Protein AF-A0A812ZCS3-F1 (afdb_monomer_lite)

Structure (mmCIF, N/CA/C/O backbone):
data_AF-A0A812ZCS3-F1
#
_entry.id   AF-A0A812ZCS3-F1
#
loop_
_atom_site.group_PDB
_atom_site.id
_atom_site.type_symbol
_atom_site.label_atom_id
_atom_site.label_alt_id
_atom_site.label_comp_id
_atom_site.label_asym_id
_atom_site.label_entity_id
_atom_site.label_seq_id
_atom_site.pdbx_PDB_ins_code
_atom_site.Cartn_x
_atom_site.Cartn_y
_atom_site.Cartn_z
_atom_site.occupancy
_atom_site.B_iso_or_equiv
_atom_site.auth_seq_id
_atom_site.auth_comp_id
_atom_site.auth_asym_id
_atom_site.auth_atom_id
_atom_site.pdbx_PDB_model_num
ATOM 1 N N . ALA A 1 1 ? -11.988 -4.315 4.502 1.00 84.88 1 ALA A N 1
ATOM 2 C CA . ALA A 1 1 ? -10.511 -4.402 4.482 1.00 84.88 1 ALA A CA 1
ATOM 3 C C . ALA A 1 1 ? -9.947 -5.537 3.612 1.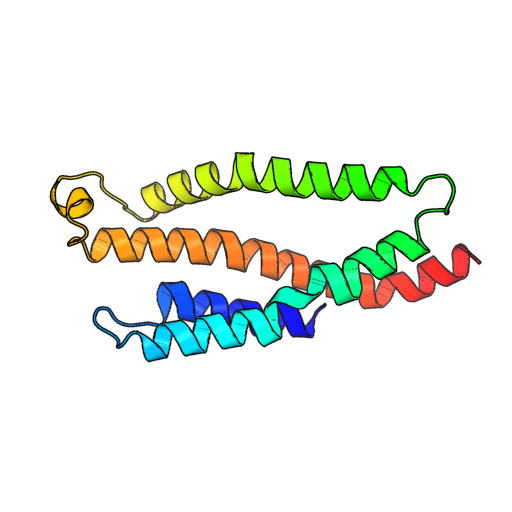00 84.88 1 ALA A C 1
ATOM 5 O O . ALA A 1 1 ? -9.286 -5.235 2.631 1.00 84.88 1 ALA A O 1
ATOM 6 N N . GLN A 1 2 ? -10.195 -6.823 3.910 1.00 88.38 2 GLN A N 1
ATOM 7 C CA . GLN A 1 2 ? -9.571 -7.948 3.175 1.00 88.38 2 GLN A CA 1
ATOM 8 C C . GLN A 1 2 ? -9.815 -7.925 1.662 1.00 88.38 2 GLN A C 1
ATOM 10 O O . GLN A 1 2 ? -8.864 -8.041 0.902 1.00 88.38 2 GLN A O 1
ATOM 15 N N . ILE A 1 3 ? -11.068 -7.732 1.232 1.00 89.25 3 ILE A N 1
ATOM 16 C CA . ILE A 1 3 ? -11.440 -7.675 -0.192 1.00 89.25 3 ILE A CA 1
ATOM 17 C C . ILE A 1 3 ? -10.683 -6.547 -0.904 1.00 89.25 3 ILE A C 1
ATOM 19 O O . ILE A 1 3 ? -10.092 -6.759 -1.955 1.00 89.25 3 ILE A O 1
ATOM 23 N N . THR A 1 4 ? -10.647 -5.364 -0.292 1.00 89.56 4 THR A N 1
ATOM 24 C CA . THR A 1 4 ? -9.931 -4.185 -0.793 1.00 89.56 4 THR A CA 1
ATOM 25 C C . THR A 1 4 ? -8.445 -4.471 -1.019 1.00 89.56 4 THR A C 1
ATOM 27 O O . THR A 1 4 ? -7.919 -4.181 -2.088 1.00 89.56 4 THR A O 1
ATOM 30 N N . VAL A 1 5 ? -7.774 -5.087 -0.042 1.00 90.19 5 VAL A N 1
ATOM 31 C CA . VAL A 1 5 ? -6.348 -5.431 -0.151 1.00 90.19 5 VAL A CA 1
ATOM 32 C C . VAL A 1 5 ? -6.130 -6.560 -1.165 1.00 90.19 5 VAL A C 1
ATOM 34 O O . VAL A 1 5 ? -5.236 -6.464 -1.999 1.00 90.19 5 VAL A O 1
ATOM 37 N N . ALA A 1 6 ? -6.982 -7.589 -1.157 1.00 91.31 6 ALA A N 1
ATOM 38 C CA . ALA A 1 6 ? -6.900 -8.725 -2.075 1.00 91.31 6 ALA A CA 1
ATOM 39 C C . ALA A 1 6 ? -7.077 -8.319 -3.546 1.00 91.31 6 ALA A C 1
ATOM 41 O O . ALA A 1 6 ? -6.422 -8.888 -4.412 1.00 91.31 6 ALA A O 1
ATOM 42 N N . ILE A 1 7 ? -7.932 -7.331 -3.829 1.00 92.50 7 ILE A N 1
ATOM 43 C CA . ILE A 1 7 ? -8.107 -6.764 -5.174 1.00 92.50 7 ILE A CA 1
ATOM 44 C C . ILE A 1 7 ? -6.995 -5.756 -5.493 1.00 92.50 7 ILE A C 1
ATOM 46 O O . ILE A 1 7 ? -6.509 -5.706 -6.620 1.00 92.50 7 ILE A O 1
ATOM 50 N N . GLY A 1 8 ? -6.570 -4.947 -4.521 1.00 92.12 8 GLY A N 1
ATOM 51 C CA . G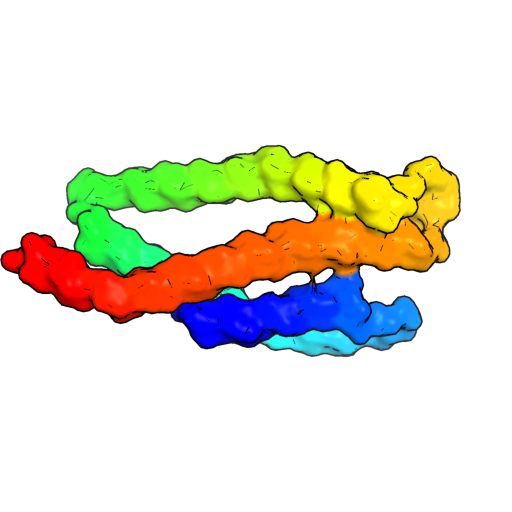LY A 1 8 ? -5.586 -3.899 -4.767 1.00 92.12 8 GLY A CA 1
ATOM 52 C C . GLY A 1 8 ? -4.174 -4.420 -5.041 1.00 92.12 8 GLY A C 1
ATOM 53 O O . GLY A 1 8 ? -3.509 -3.861 -5.906 1.00 92.12 8 GLY A O 1
ATOM 54 N N . ILE A 1 9 ? -3.735 -5.516 -4.404 1.00 93.06 9 ILE A N 1
ATOM 55 C CA . ILE A 1 9 ? -2.416 -6.132 -4.667 1.00 93.06 9 ILE A CA 1
ATOM 56 C C . ILE A 1 9 ? -2.215 -6.458 -6.161 1.00 93.06 9 ILE A C 1
ATOM 58 O O . ILE A 1 9 ? -1.255 -5.953 -6.746 1.00 93.06 9 ILE A O 1
ATOM 62 N N . PRO A 1 10 ? -3.089 -7.247 -6.822 1.00 93.38 10 PRO A N 1
ATOM 63 C CA . PRO A 1 10 ? -2.919 -7.550 -8.239 1.00 93.38 10 PRO A CA 1
ATOM 64 C C . PRO A 1 10 ? -3.050 -6.307 -9.126 1.00 93.38 10 PRO A C 1
ATOM 66 O O . PRO A 1 10 ? -2.336 -6.210 -10.118 1.00 93.38 10 PRO A O 1
ATOM 69 N N . LEU A 1 11 ? -3.888 -5.326 -8.772 1.00 93.12 11 LEU A N 1
ATOM 70 C CA . LEU A 1 11 ? -3.988 -4.073 -9.534 1.00 93.12 11 LEU A CA 1
ATOM 71 C C . LEU A 1 11 ? -2.702 -3.237 -9.465 1.00 93.12 11 LEU A C 1
ATOM 73 O O . LEU A 1 11 ? -2.271 -2.714 -10.489 1.00 93.12 11 LEU A O 1
ATOM 77 N N . ILE A 1 12 ? -2.063 -3.146 -8.295 1.00 93.31 12 ILE A N 1
ATOM 78 C CA . ILE A 1 12 ? -0.768 -2.468 -8.136 1.00 93.31 12 ILE A CA 1
ATOM 79 C C . ILE A 1 12 ? 0.328 -3.211 -8.892 1.00 93.31 12 ILE A C 1
ATOM 81 O O . ILE A 1 12 ? 1.125 -2.588 -9.591 1.00 93.31 12 ILE A O 1
ATOM 85 N N . TYR A 1 13 ? 0.351 -4.540 -8.795 1.00 93.50 13 TYR A N 1
ATOM 86 C CA . TYR A 1 13 ? 1.294 -5.351 -9.556 1.00 93.50 13 TYR A CA 1
ATOM 87 C C . TYR A 1 13 ? 1.143 -5.113 -11.066 1.00 93.50 13 TYR A C 1
ATOM 89 O O . TYR A 1 13 ? 2.131 -4.868 -11.756 1.00 93.50 13 TYR A O 1
ATOM 97 N N . LEU A 1 14 ? -0.095 -5.109 -11.572 1.00 92.25 14 LEU A N 1
ATOM 98 C CA . LEU A 1 14 ? -0.380 -4.820 -12.976 1.00 92.25 14 LEU A CA 1
ATOM 99 C C . LEU A 1 14 ? 0.025 -3.402 -13.368 1.00 92.25 14 LEU A C 1
ATOM 101 O O . LEU A 1 14 ? 0.577 -3.223 -14.447 1.00 92.25 14 LEU A O 1
ATOM 105 N N . TRP A 1 15 ? -0.204 -2.411 -12.506 1.00 91.19 15 TRP A N 1
ATOM 106 C CA . TRP A 1 15 ? 0.185 -1.029 -12.773 1.00 91.19 15 TRP A CA 1
ATOM 107 C C . TRP A 1 15 ? 1.698 -0.902 -13.005 1.00 91.19 15 TRP A C 1
ATOM 109 O O . TRP A 1 15 ? 2.109 -0.311 -14.002 1.00 91.19 15 TRP A O 1
ATOM 119 N N . PHE A 1 16 ? 2.529 -1.488 -12.138 1.00 89.69 16 PHE A N 1
ATOM 120 C CA . PHE A 1 16 ? 3.983 -1.315 -12.225 1.00 89.69 16 PHE A CA 1
ATOM 121 C C . PHE A 1 16 ? 4.695 -2.305 -13.155 1.00 89.69 16 PHE A C 1
ATOM 123 O O . PHE A 1 16 ? 5.705 -1.938 -13.748 1.00 89.69 16 PHE A O 1
ATOM 130 N N . LEU A 1 17 ? 4.205 -3.542 -13.284 1.00 89.00 17 LEU A N 1
ATOM 131 C CA . LEU A 1 17 ? 4.899 -4.614 -14.018 1.00 89.00 17 LEU A CA 1
ATOM 132 C C . LEU A 1 17 ? 4.078 -5.224 -15.159 1.00 89.00 17 LEU A C 1
ATOM 134 O O . LEU A 1 17 ? 4.632 -5.920 -16.004 1.00 89.00 17 LEU A O 1
ATOM 138 N N . GLY A 1 18 ? 2.766 -4.992 -15.188 1.00 84.81 18 GLY A N 1
ATOM 139 C CA . GLY A 1 18 ? 1.865 -5.614 -16.159 1.00 84.81 18 GLY A CA 1
ATOM 140 C C . GLY A 1 18 ? 1.644 -4.813 -17.439 1.00 84.81 18 GLY A C 1
ATOM 141 O O . GLY A 1 18 ? 1.118 -5.372 -18.399 1.00 84.81 18 GLY A O 1
ATOM 142 N N . ILE A 1 19 ? 2.006 -3.526 -17.477 1.00 86.94 19 ILE A N 1
ATOM 143 C CA . ILE A 1 19 ? 1.750 -2.656 -18.634 1.00 86.94 19 ILE A CA 1
ATOM 144 C C . ILE A 1 19 ? 3.007 -2.565 -19.513 1.00 86.94 19 ILE A C 1
ATOM 146 O O . ILE A 1 19 ? 4.018 -2.020 -19.065 1.00 86.94 19 ILE A O 1
ATOM 150 N N . PRO A 1 20 ? 2.956 -3.032 -20.776 1.00 84.12 20 PRO A N 1
ATOM 151 C CA . PRO A 1 20 ? 4.073 -2.893 -21.699 1.00 84.12 20 PRO A CA 1
ATOM 152 C C . PRO A 1 20 ? 4.393 -1.421 -22.010 1.00 84.12 20 PRO A C 1
ATOM 154 O O . PRO A 1 20 ? 3.471 -0.600 -22.115 1.00 84.12 20 PRO A O 1
ATOM 157 N N . PRO A 1 21 ? 5.669 -1.082 -22.247 1.00 80.94 21 PRO A N 1
ATOM 158 C CA . PRO A 1 21 ? 6.071 0.248 -22.696 1.00 80.94 21 PRO A CA 1
ATOM 159 C C . PRO A 1 21 ? 5.357 0.642 -23.993 1.00 80.94 21 PRO A C 1
ATOM 161 O O . PRO A 1 21 ? 5.181 -0.182 -24.888 1.00 80.94 21 PRO A O 1
ATOM 164 N N . GLY A 1 22 ? 4.936 1.903 -24.099 1.00 81.38 22 GLY A N 1
ATOM 165 C CA . GLY A 1 22 ? 4.193 2.398 -25.266 1.00 81.38 22 GLY A CA 1
ATOM 166 C C . GLY A 1 22 ? 2.699 2.051 -25.268 1.00 81.38 22 GLY A C 1
ATOM 167 O O . GLY A 1 22 ? 2.004 2.349 -26.239 1.00 81.38 22 GLY A O 1
ATOM 168 N N . SER A 1 23 ? 2.179 1.459 -24.187 1.00 87.38 23 SER A N 1
ATOM 169 C CA . SER A 1 23 ? 0.739 1.245 -24.020 1.00 87.38 23 SER A CA 1
ATOM 170 C C . SER A 1 23 ? -0.035 2.570 -24.005 1.00 87.38 23 SER A C 1
ATOM 172 O O . SER A 1 23 ? 0.449 3.575 -23.479 1.00 87.38 23 SER A O 1
ATOM 174 N N . PRO A 1 24 ? -1.270 2.600 -24.536 1.00 90.81 24 PRO A N 1
ATOM 175 C CA . PRO A 1 24 ? -2.037 3.833 -24.611 1.00 90.81 24 PRO A CA 1
ATOM 176 C C . PRO A 1 24 ? -2.475 4.294 -23.214 1.00 90.81 24 PRO A C 1
ATOM 178 O O . PRO A 1 24 ? -2.852 3.480 -22.369 1.00 90.81 24 PRO A O 1
ATOM 181 N N . ALA A 1 25 ? -2.516 5.613 -22.996 1.00 89.56 25 ALA A N 1
ATOM 182 C CA . ALA A 1 25 ? -2.833 6.233 -21.701 1.00 89.56 25 ALA A CA 1
ATOM 183 C C . ALA A 1 25 ? -4.146 5.732 -21.066 1.00 89.56 25 ALA A C 1
ATOM 185 O O . ALA A 1 25 ? -4.261 5.650 -19.845 1.00 89.56 25 ALA A O 1
ATOM 186 N N . ARG A 1 26 ? -5.122 5.325 -21.891 1.00 92.75 26 ARG A N 1
ATOM 187 C CA . ARG A 1 26 ? -6.379 4.704 -21.442 1.00 92.75 26 ARG A CA 1
ATOM 188 C C . ARG A 1 26 ? -6.167 3.462 -20.568 1.00 92.75 26 ARG A C 1
ATOM 190 O O . ARG A 1 26 ? -6.928 3.277 -19.632 1.00 92.75 26 ARG A O 1
ATOM 197 N N . VAL A 1 27 ? -5.148 2.640 -20.836 1.00 91.25 27 VAL A N 1
ATOM 198 C CA . VAL A 1 27 ? -4.863 1.420 -20.056 1.00 91.25 27 VAL A CA 1
ATOM 199 C C . VAL A 1 27 ? -4.402 1.790 -18.648 1.00 91.25 27 VAL A C 1
ATOM 201 O O . VAL A 1 27 ? -4.945 1.274 -17.673 1.00 91.25 27 VAL A O 1
ATOM 204 N N . TYR A 1 28 ? -3.479 2.751 -18.543 1.00 89.31 28 TYR A N 1
ATOM 205 C CA . TYR A 1 28 ? -3.043 3.305 -17.260 1.00 89.31 28 TYR A CA 1
ATOM 206 C C . TYR A 1 28 ? -4.217 3.916 -16.495 1.00 89.31 28 TYR A C 1
ATOM 208 O O . TYR A 1 28 ? -4.425 3.592 -15.329 1.00 89.31 28 TYR A O 1
ATOM 216 N N . PHE A 1 29 ? -5.031 4.739 -17.164 1.00 93.12 29 PHE A N 1
ATOM 217 C CA . PHE A 1 29 ? -6.208 5.348 -16.551 1.00 93.12 29 PHE A CA 1
ATOM 218 C C . PHE A 1 29 ? -7.181 4.296 -16.011 1.00 93.12 29 PHE A C 1
ATOM 220 O O . PHE A 1 29 ? -7.630 4.418 -14.878 1.00 93.12 29 PHE A O 1
ATOM 227 N N . THR A 1 30 ? -7.479 3.242 -16.778 1.00 94.44 30 THR A N 1
ATOM 228 C CA . THR A 1 30 ? -8.389 2.178 -16.335 1.00 94.44 30 THR A CA 1
ATOM 229 C C . THR A 1 30 ? -7.860 1.450 -15.101 1.00 94.44 30 THR A C 1
ATOM 231 O O . THR A 1 30 ? -8.628 1.229 -14.167 1.00 94.44 30 THR A O 1
ATOM 234 N N . ILE A 1 31 ? -6.569 1.109 -15.058 1.00 93.69 31 ILE A N 1
ATOM 235 C CA . ILE A 1 31 ? -5.972 0.405 -13.912 1.00 93.69 31 ILE A CA 1
ATOM 236 C C . ILE A 1 31 ? -5.945 1.304 -12.671 1.00 93.69 31 ILE A C 1
ATOM 238 O O . ILE A 1 31 ? -6.369 0.876 -11.598 1.00 93.69 31 ILE A O 1
ATOM 242 N N . ILE A 1 32 ? -5.522 2.562 -12.819 1.00 92.31 32 ILE A N 1
ATOM 243 C CA . ILE A 1 32 ? -5.486 3.535 -11.718 1.00 92.31 32 ILE A CA 1
ATOM 244 C C . ILE A 1 32 ? -6.902 3.822 -11.207 1.00 92.31 32 ILE A C 1
ATOM 246 O O . ILE A 1 32 ? -7.128 3.851 -9.999 1.00 92.31 32 ILE A O 1
ATOM 250 N N . ALA A 1 33 ? -7.878 3.991 -12.102 1.00 94.19 33 ALA A N 1
ATOM 251 C CA . ALA A 1 33 ? -9.274 4.193 -11.727 1.00 94.19 33 ALA A CA 1
ATOM 252 C C . ALA A 1 33 ? -9.842 2.970 -10.993 1.00 94.19 33 ALA A C 1
ATOM 254 O O . ALA A 1 33 ? -10.476 3.127 -9.951 1.00 94.19 33 ALA A O 1
ATOM 255 N N . ALA A 1 34 ? -9.573 1.755 -11.482 1.00 94.25 34 ALA A N 1
ATOM 256 C CA . ALA A 1 34 ? -9.985 0.523 -10.815 1.00 94.25 34 ALA A CA 1
ATOM 257 C C . ALA A 1 34 ? -9.356 0.397 -9.420 1.00 94.25 34 ALA A C 1
ATOM 259 O O . ALA A 1 34 ? -10.052 0.059 -8.462 1.00 94.25 34 ALA A O 1
ATOM 260 N N . PHE A 1 35 ? -8.069 0.724 -9.279 1.00 92.62 35 PHE A N 1
ATOM 261 C CA . PHE A 1 35 ? -7.392 0.723 -7.985 1.00 92.62 35 PHE A CA 1
ATOM 262 C C . PHE A 1 35 ? -8.003 1.748 -7.021 1.00 92.62 35 PHE A C 1
ATOM 264 O O . PHE A 1 35 ? -8.333 1.402 -5.889 1.00 92.62 35 PHE A O 1
ATOM 271 N N . SER A 1 36 ? -8.237 2.980 -7.472 1.00 91.00 36 SER A N 1
ATOM 272 C CA . SER A 1 36 ? -8.868 4.021 -6.653 1.00 91.00 36 SER A CA 1
ATOM 273 C C . SER A 1 36 ? -10.284 3.638 -6.212 1.00 91.00 36 SER A C 1
ATOM 275 O O . SER A 1 36 ? -10.667 3.892 -5.072 1.00 91.00 36 SER A O 1
ATOM 277 N N . LEU A 1 37 ? -11.055 2.988 -7.089 1.00 92.12 37 LEU A N 1
ATOM 278 C CA . LEU A 1 37 ? -12.428 2.574 -6.800 1.00 92.12 37 LEU A CA 1
ATOM 279 C C . LEU A 1 37 ? -12.520 1.336 -5.908 1.00 92.12 37 LEU A C 1
ATOM 281 O O . LEU A 1 37 ? -13.471 1.236 -5.141 1.00 92.12 37 LEU A O 1
ATOM 285 N N . LEU A 1 38 ? -11.577 0.395 -5.989 1.00 90.25 38 LEU A N 1
ATOM 286 C CA . LEU A 1 38 ? -11.699 -0.909 -5.322 1.00 90.25 38 LEU A CA 1
ATOM 287 C C . LEU A 1 38 ? -10.684 -1.121 -4.191 1.00 90.25 38 LEU A C 1
ATOM 289 O O . LEU A 1 38 ? -10.981 -1.827 -3.228 1.00 90.25 38 LEU A O 1
ATOM 293 N N . GLY A 1 39 ? -9.502 -0.510 -4.291 1.00 83.81 39 GLY A N 1
ATOM 294 C CA . GLY A 1 39 ? -8.333 -0.755 -3.442 1.00 83.81 39 GLY A CA 1
ATOM 295 C C . GLY A 1 39 ? -8.065 0.294 -2.356 1.00 83.81 39 GLY A C 1
ATOM 296 O O . GLY A 1 39 ? -7.327 0.003 -1.420 1.00 83.81 39 GLY A O 1
ATOM 297 N N . ASN A 1 40 ? -8.678 1.481 -2.406 1.00 84.62 40 ASN A N 1
ATOM 298 C CA . ASN A 1 40 ? -8.317 2.596 -1.509 1.00 84.62 40 ASN A CA 1
ATOM 299 C C . ASN A 1 40 ? -9.239 2.785 -0.279 1.00 84.62 40 ASN A C 1
ATOM 301 O O . ASN A 1 40 ? -9.257 3.842 0.346 1.00 84.62 40 ASN A O 1
ATOM 305 N N . TRP A 1 41 ? -10.032 1.774 0.083 1.00 88.00 41 TRP A N 1
ATOM 306 C CA . TRP A 1 41 ? -11.104 1.915 1.088 1.00 88.00 41 TRP A CA 1
ATOM 307 C C . TRP A 1 41 ? -10.788 1.323 2.464 1.00 88.00 41 TRP A C 1
ATOM 309 O O . TRP A 1 41 ? -11.608 1.418 3.376 1.00 88.00 41 TRP A O 1
ATOM 319 N N . ALA A 1 42 ? -9.629 0.684 2.645 1.00 89.38 42 ALA A N 1
ATOM 320 C CA . ALA A 1 42 ? -9.322 -0.023 3.891 1.00 89.38 42 ALA A CA 1
ATOM 321 C C . ALA A 1 42 ? -9.209 0.938 5.090 1.00 89.38 42 ALA A C 1
ATOM 323 O O . ALA A 1 42 ? -9.767 0.656 6.154 1.00 89.38 42 ALA A O 1
ATOM 324 N N . GLN A 1 43 ? -8.568 2.094 4.882 1.00 88.00 43 GLN A N 1
ATOM 325 C CA . GLN A 1 43 ? -8.382 3.147 5.884 1.00 88.00 43 GLN A CA 1
ATOM 326 C C . GLN A 1 43 ? -9.733 3.669 6.405 1.00 88.00 43 GLN A C 1
ATOM 328 O O . GLN A 1 43 ? -10.055 3.559 7.588 1.00 88.00 43 GLN A O 1
ATOM 333 N N . SER A 1 44 ? -10.555 4.199 5.498 1.00 88.00 44 SER A N 1
ATOM 334 C CA . SER A 1 44 ? -11.811 4.877 5.826 1.00 88.00 44 SER A CA 1
ATOM 335 C C . SER A 1 44 ? -12.942 3.912 6.171 1.00 88.00 44 SER A C 1
ATOM 337 O O . SER A 1 44 ? -13.719 4.176 7.084 1.00 88.00 44 SER A O 1
ATOM 339 N N . GLY A 1 45 ? -13.031 2.784 5.465 1.00 87.56 45 GLY A N 1
ATOM 340 C CA . GLY A 1 45 ? -14.126 1.827 5.604 1.00 87.56 45 GLY A CA 1
ATOM 341 C C . GLY A 1 45 ? -13.913 0.767 6.681 1.00 87.56 45 GLY A C 1
ATOM 342 O O . GLY A 1 45 ? -14.832 0.003 6.963 1.00 87.56 45 GLY A O 1
ATOM 343 N N . THR A 1 46 ? -12.714 0.635 7.257 1.00 89.56 46 THR A N 1
ATOM 344 C CA . THR A 1 46 ? -12.461 -0.389 8.284 1.00 89.56 46 THR A CA 1
ATOM 345 C C . THR A 1 46 ? -11.553 0.099 9.412 1.00 89.56 46 THR A C 1
ATOM 347 O O . THR A 1 46 ? -11.950 -0.028 10.567 1.00 89.56 46 THR A O 1
ATOM 350 N N . ASN A 1 47 ? -10.389 0.692 9.123 1.00 90.81 47 ASN A N 1
ATOM 351 C CA . ASN A 1 47 ? -9.435 1.065 10.180 1.00 90.81 47 ASN A CA 1
ATOM 352 C C . ASN A 1 47 ? -9.998 2.139 11.117 1.00 90.81 47 ASN A C 1
ATOM 354 O O . ASN A 1 47 ? -10.028 1.932 12.329 1.00 90.81 47 ASN A O 1
ATOM 358 N N . PHE A 1 48 ? -10.491 3.257 10.573 1.00 90.31 48 PHE A N 1
ATOM 359 C CA . PHE A 1 48 ? -11.022 4.343 11.402 1.00 90.31 48 PHE A CA 1
ATOM 360 C C . PHE A 1 48 ? -12.258 3.957 12.227 1.00 90.31 48 PHE A C 1
ATOM 362 O O . PHE A 1 48 ? -12.283 4.316 13.406 1.00 90.31 48 PHE A O 1
ATOM 369 N N . PRO A 1 49 ? -13.250 3.214 11.696 1.00 90.44 49 PRO A N 1
ATOM 370 C CA . PRO A 1 49 ? -14.341 2.688 12.515 1.00 90.44 49 PRO A CA 1
ATOM 371 C C . PRO A 1 49 ? -13.854 1.824 13.685 1.00 90.44 49 PRO A C 1
ATOM 373 O O . PRO A 1 49 ? -14.230 2.081 14.825 1.00 90.44 49 PRO A O 1
ATOM 376 N N . ILE A 1 50 ? -12.951 0.868 13.430 1.00 89.31 50 ILE A N 1
ATOM 377 C CA . ILE A 1 50 ? -12.406 -0.009 14.478 1.00 89.31 50 ILE A CA 1
ATOM 378 C C . ILE A 1 50 ? -11.663 0.807 15.545 1.00 89.31 50 ILE A C 1
ATOM 380 O O . ILE A 1 50 ? -11.876 0.596 16.738 1.00 89.31 50 ILE A O 1
ATOM 384 N N . LEU A 1 51 ? -10.828 1.767 15.135 1.00 89.00 51 LEU A N 1
ATOM 385 C CA . LEU A 1 51 ? -10.131 2.674 16.053 1.00 89.00 51 LEU A CA 1
ATOM 386 C C . LEU A 1 51 ? -11.110 3.518 16.878 1.00 89.00 51 LEU A C 1
ATOM 388 O O . LEU A 1 51 ? -10.900 3.694 18.075 1.00 89.00 51 LEU A O 1
ATOM 392 N N . SER A 1 52 ? -12.187 4.013 16.267 1.00 89.75 52 SER A N 1
ATOM 393 C CA . SER A 1 52 ? -13.206 4.805 16.963 1.00 89.75 52 SER A CA 1
ATOM 394 C C . SER A 1 52 ? -13.992 3.989 17.992 1.00 89.75 52 SER A C 1
ATOM 396 O O . SER A 1 52 ? -14.435 4.564 18.985 1.00 89.75 52 SER A O 1
ATOM 398 N N . ASP A 1 53 ? -14.176 2.688 17.766 1.00 87.94 53 ASP A N 1
ATOM 399 C CA . ASP A 1 53 ? -14.830 1.794 18.729 1.00 87.94 53 ASP A CA 1
ATOM 400 C C . ASP A 1 53 ? -13.913 1.459 19.915 1.00 87.94 53 ASP A C 1
ATOM 402 O O . ASP A 1 53 ? -14.383 1.291 21.038 1.00 87.94 53 ASP A O 1
ATOM 406 N N . ILE A 1 54 ? -12.597 1.386 19.682 1.00 86.56 54 ILE A N 1
ATOM 407 C CA . ILE A 1 54 ? -11.600 1.077 20.718 1.00 86.56 54 ILE A CA 1
ATOM 408 C C . ILE A 1 54 ? -11.256 2.317 21.555 1.00 86.56 54 ILE A C 1
ATOM 410 O O . ILE A 1 54 ? -11.045 2.213 22.764 1.00 86.56 54 ILE A O 1
ATOM 414 N N . VAL A 1 55 ? -11.166 3.498 20.933 1.00 87.50 55 VAL A N 1
ATOM 415 C CA . VAL A 1 55 ? -10.707 4.726 21.594 1.00 87.50 55 VAL A CA 1
ATOM 416 C C . VAL A 1 55 ? -11.880 5.461 22.254 1.00 87.50 55 VAL A C 1
ATOM 418 O O . VAL A 1 55 ? -12.777 5.949 21.560 1.00 87.50 55 VAL A O 1
ATOM 421 N N . PRO A 1 56 ? -11.859 5.660 23.588 1.00 85.62 56 PRO A N 1
ATOM 422 C CA . PRO A 1 56 ? -12.910 6.400 24.272 1.00 85.62 56 PRO A CA 1
ATOM 423 C C . PRO A 1 56 ? -13.036 7.839 23.744 1.00 85.62 56 PRO A C 1
ATOM 425 O O . PRO A 1 56 ? -12.019 8.473 23.438 1.00 85.62 56 PRO A O 1
ATOM 428 N N . PRO A 1 57 ? -14.245 8.436 23.741 1.00 86.94 57 PRO A N 1
ATOM 429 C CA . PRO A 1 57 ? -14.468 9.780 23.201 1.00 86.94 57 PRO A CA 1
ATOM 430 C C . PRO A 1 57 ? -13.538 10.857 23.780 1.00 86.94 57 PRO A C 1
ATOM 432 O O . PRO A 1 5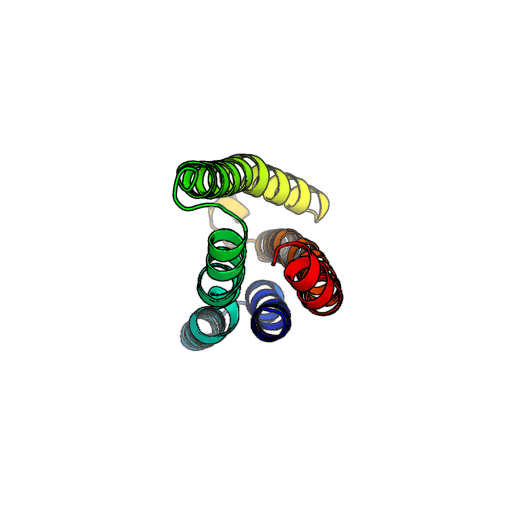7 ? -13.098 11.750 23.059 1.00 86.94 57 PRO A O 1
ATOM 435 N N . LYS A 1 58 ? -13.181 10.739 25.068 1.00 89.06 58 LYS A N 1
ATOM 436 C CA . LYS A 1 58 ? -12.284 11.670 25.775 1.00 89.06 58 LYS A CA 1
ATOM 437 C C . LYS A 1 58 ? -10.841 11.663 25.244 1.00 89.06 58 LYS A C 1
ATOM 439 O O . LYS A 1 58 ? -10.131 12.648 25.427 1.00 89.06 58 LYS A O 1
ATOM 444 N N . HIS A 1 59 ? -10.415 10.593 24.569 1.00 90.12 59 HIS A N 1
ATOM 445 C CA . HIS A 1 59 ? -9.034 10.384 24.120 1.00 90.12 59 HIS A CA 1
ATOM 446 C C . HIS A 1 59 ? -8.884 10.309 22.595 1.00 90.12 59 HIS A C 1
ATOM 448 O O . HIS A 1 59 ? -7.823 9.935 22.103 1.00 90.12 59 HIS A O 1
ATOM 454 N N . ARG A 1 60 ? -9.886 10.744 21.819 1.00 87.12 60 ARG A N 1
ATOM 455 C CA . ARG A 1 60 ? -9.848 10.711 20.340 1.00 87.12 60 ARG A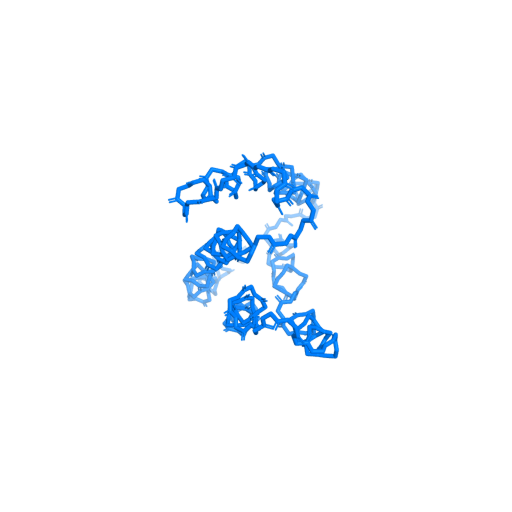 CA 1
ATOM 456 C C . ARG A 1 60 ? -8.671 11.457 19.701 1.00 87.12 60 ARG A C 1
ATOM 458 O O . ARG A 1 60 ? -8.322 11.166 18.564 1.00 87.12 60 ARG A O 1
ATOM 465 N N . LYS A 1 61 ? -8.002 12.355 20.434 1.00 91.38 61 LYS A N 1
ATOM 466 C CA . LYS A 1 61 ? -6.738 12.983 19.999 1.00 91.38 61 LYS A CA 1
ATOM 467 C C . LYS A 1 61 ? -5.650 11.954 19.656 1.00 91.38 61 LYS A C 1
ATOM 469 O O . LYS A 1 61 ? -4.811 12.237 18.810 1.00 91.38 61 LYS A O 1
ATOM 474 N N . VAL A 1 62 ? -5.690 10.770 20.271 1.00 91.69 62 VAL A N 1
ATOM 475 C CA . VAL A 1 62 ? -4.763 9.666 19.981 1.00 91.69 62 VAL A CA 1
ATOM 476 C C . VAL A 1 62 ? -4.910 9.173 18.541 1.00 91.69 62 VAL A C 1
ATOM 478 O O . VAL A 1 62 ? -3.901 8.911 17.903 1.00 91.69 62 VAL A O 1
ATOM 481 N N . MET A 1 63 ? -6.129 9.135 17.989 1.00 91.31 63 MET A N 1
ATOM 482 C CA . MET A 1 63 ? -6.344 8.747 16.586 1.00 91.31 63 MET A CA 1
ATOM 483 C C . MET A 1 63 ? -5.712 9.747 15.610 1.00 91.31 63 MET A C 1
ATOM 485 O O . MET A 1 63 ? -5.152 9.360 14.593 1.00 91.31 63 MET A O 1
ATOM 489 N N . ALA A 1 64 ? -5.771 11.046 15.924 1.00 90.88 64 ALA A N 1
ATOM 490 C CA . ALA A 1 64 ? -5.116 12.065 15.105 1.00 90.88 64 ALA A CA 1
ATOM 491 C C . ALA A 1 64 ? -3.584 11.936 15.159 1.00 90.88 64 ALA A C 1
ATOM 493 O O . ALA A 1 64 ? -2.912 12.110 14.147 1.00 90.88 64 ALA A O 1
ATOM 494 N N . TRP A 1 65 ? -3.044 11.604 16.335 1.00 94.38 65 TRP A N 1
ATOM 495 C CA . TRP A 1 65 ? -1.622 11.319 16.519 1.00 94.38 65 TRP A CA 1
ATOM 496 C C . TRP A 1 65 ? -1.171 10.084 15.737 1.00 94.38 65 TRP A C 1
ATOM 498 O O . TRP A 1 65 ? -0.135 10.125 15.084 1.00 94.38 65 TRP A O 1
ATOM 508 N N . GLU A 1 66 ? -1.958 9.012 15.773 1.00 93.19 66 GLU A N 1
ATOM 509 C CA . GLU A 1 66 ? -1.689 7.781 15.030 1.00 93.19 66 GLU A CA 1
ATOM 510 C C . GLU A 1 66 ? -1.644 8.039 13.518 1.00 93.19 66 GLU A C 1
ATOM 512 O O . GLU A 1 66 ? -0.621 7.766 12.895 1.00 93.19 66 GLU A O 1
ATOM 517 N N . CYS A 1 67 ? -2.657 8.708 12.964 1.00 90.19 67 CYS A N 1
ATOM 518 C CA . CYS A 1 67 ? -2.688 9.094 11.551 1.00 90.19 67 CYS A CA 1
ATOM 519 C C . CYS A 1 67 ? -1.513 10.013 11.158 1.00 90.19 67 CYS A C 1
ATOM 521 O O . CYS A 1 67 ? -0.932 9.881 10.078 1.00 90.19 67 CYS A O 1
ATOM 523 N N . ALA A 1 68 ? -1.121 10.950 12.029 1.00 94.38 68 ALA A N 1
ATOM 524 C CA . ALA A 1 68 ? 0.028 11.816 11.770 1.00 94.38 68 ALA A CA 1
ATOM 525 C C . ALA A 1 68 ? 1.348 11.026 11.753 1.00 94.38 68 ALA A C 1
ATOM 527 O O . ALA A 1 68 ? 2.180 11.238 10.867 1.00 94.38 68 ALA A O 1
ATOM 528 N N . LEU A 1 69 ? 1.536 10.105 12.703 1.00 93.62 69 LEU A N 1
ATOM 529 C CA . LEU A 1 69 ? 2.720 9.249 12.773 1.00 93.62 69 LEU A CA 1
ATOM 530 C C . LEU A 1 69 ? 2.802 8.296 11.581 1.00 93.62 69 LEU A C 1
ATOM 532 O O . LEU A 1 69 ? 3.869 8.200 10.977 1.00 93.62 69 LEU A O 1
ATOM 536 N N . GLU A 1 70 ? 1.694 7.649 11.211 1.00 91.50 70 GLU A N 1
ATOM 537 C CA . GLU A 1 70 ? 1.608 6.767 10.042 1.00 91.50 70 GLU A CA 1
ATOM 538 C C . GLU A 1 70 ? 2.116 7.486 8.784 1.00 91.50 70 GLU A C 1
ATOM 540 O O . GLU A 1 70 ? 3.068 7.035 8.144 1.00 91.50 70 GLU A O 1
ATOM 545 N N . ASN A 1 71 ? 1.553 8.660 8.482 1.00 92.19 71 ASN A N 1
ATOM 546 C CA . ASN A 1 71 ? 1.919 9.435 7.295 1.00 92.19 71 ASN A CA 1
ATOM 547 C C . ASN A 1 71 ? 3.359 9.968 7.349 1.00 92.19 71 ASN A C 1
ATOM 549 O O . ASN A 1 71 ? 4.056 9.995 6.329 1.00 92.19 71 ASN A O 1
ATOM 553 N N . SER A 1 72 ? 3.826 10.373 8.533 1.00 95.81 72 SER A N 1
ATOM 554 C CA . SER A 1 72 ? 5.190 10.881 8.719 1.00 95.81 72 SER A CA 1
ATOM 555 C C . SER A 1 72 ? 6.225 9.783 8.477 1.00 95.81 72 SER A C 1
ATOM 557 O O . SER A 1 72 ? 7.192 9.986 7.743 1.00 95.81 72 SER A O 1
ATOM 559 N N . ILE A 1 73 ? 5.999 8.596 9.045 1.00 93.75 73 ILE A N 1
ATOM 560 C CA . ILE A 1 73 ? 6.874 7.432 8.879 1.00 93.75 73 ILE A CA 1
ATOM 561 C C . ILE A 1 73 ? 6.839 6.947 7.428 1.00 93.75 73 ILE A C 1
ATOM 563 O O . ILE A 1 73 ? 7.898 6.692 6.853 1.00 93.75 73 ILE A O 1
ATOM 567 N N . ALA A 1 74 ? 5.655 6.876 6.813 1.00 91.56 74 ALA A N 1
ATOM 568 C CA . ALA A 1 74 ? 5.512 6.486 5.414 1.00 91.56 74 ALA A CA 1
ATOM 569 C C . ALA A 1 74 ? 6.299 7.419 4.478 1.00 91.56 74 ALA A C 1
ATOM 571 O O . ALA A 1 74 ? 7.010 6.947 3.591 1.00 91.56 74 ALA A O 1
ATOM 572 N N . THR A 1 75 ? 6.239 8.731 4.718 1.00 93.12 75 THR A N 1
ATOM 573 C CA . THR A 1 75 ? 6.955 9.732 3.910 1.00 93.12 75 THR A CA 1
ATOM 574 C C . THR A 1 75 ? 8.464 9.700 4.148 1.00 93.12 75 THR A C 1
ATOM 576 O O . THR A 1 75 ? 9.236 9.893 3.213 1.00 93.12 75 THR A O 1
ATOM 579 N N . LEU A 1 76 ? 8.902 9.437 5.382 1.00 93.19 76 LEU A N 1
ATOM 580 C CA . LEU A 1 76 ? 10.322 9.375 5.725 1.00 93.19 76 LEU A CA 1
ATOM 581 C C . LEU A 1 76 ? 10.994 8.107 5.180 1.00 93.19 76 LEU A C 1
ATOM 583 O O . LEU A 1 76 ? 12.085 8.170 4.618 1.00 93.19 76 LEU A O 1
ATOM 587 N N . ILE A 1 77 ? 10.357 6.951 5.370 1.00 93.75 77 ILE A N 1
ATOM 588 C CA . ILE A 1 77 ? 10.957 5.643 5.079 1.00 93.75 77 ILE A CA 1
ATOM 589 C C . ILE A 1 77 ? 10.675 5.210 3.641 1.00 93.75 77 ILE A C 1
ATOM 591 O O . ILE A 1 77 ? 11.561 4.652 2.993 1.00 93.75 77 ILE A O 1
ATOM 595 N N . GLY A 1 78 ? 9.471 5.476 3.127 1.00 92.06 78 GLY A N 1
ATOM 596 C CA . GLY A 1 78 ? 9.007 4.979 1.830 1.00 92.06 78 GLY A CA 1
ATOM 597 C C . GLY A 1 78 ? 9.971 5.290 0.680 1.00 92.06 78 GLY A C 1
ATOM 598 O O . GLY A 1 78 ? 10.480 4.352 0.064 1.00 92.06 78 GLY A O 1
ATOM 599 N N . PRO A 1 79 ? 10.299 6.568 0.413 1.00 92.44 79 PRO A N 1
ATOM 600 C CA . PRO A 1 79 ? 11.203 6.937 -0.676 1.00 92.44 79 PRO A CA 1
ATOM 601 C C . PRO A 1 79 ? 12.609 6.349 -0.520 1.00 92.44 79 PRO A C 1
ATOM 603 O O . PRO A 1 79 ? 13.194 5.877 -1.494 1.00 92.44 79 PRO A O 1
ATOM 606 N N . VAL A 1 80 ? 13.142 6.329 0.708 1.00 93.44 80 VAL A N 1
ATOM 607 C CA . VAL A 1 80 ? 14.473 5.773 0.998 1.00 93.44 80 VAL A CA 1
ATOM 608 C C . VAL A 1 80 ? 14.508 4.279 0.687 1.00 93.44 80 VAL A C 1
ATOM 610 O O . VAL A 1 80 ? 15.456 3.795 0.067 1.00 93.44 80 VAL A O 1
ATOM 613 N N . PHE A 1 81 ? 13.466 3.550 1.085 1.00 93.88 81 PHE A N 1
ATOM 614 C CA . PHE A 1 81 ? 13.369 2.116 0.854 1.00 93.88 81 PHE A CA 1
ATOM 615 C C . PHE A 1 81 ? 13.231 1.790 -0.637 1.00 93.88 81 PHE A C 1
ATOM 617 O O . PHE A 1 81 ? 13.973 0.947 -1.141 1.00 93.88 81 PHE A O 1
ATOM 624 N N . VAL A 1 82 ? 12.368 2.515 -1.362 1.00 94.19 82 VAL A N 1
ATOM 625 C CA . VAL A 1 82 ? 12.223 2.368 -2.820 1.00 94.19 82 VAL A CA 1
ATOM 626 C C . VAL A 1 82 ? 13.549 2.641 -3.528 1.00 94.19 82 VAL A C 1
ATOM 628 O O . VAL A 1 82 ? 13.960 1.838 -4.360 1.00 94.19 82 VAL A O 1
ATOM 631 N N . ALA A 1 83 ? 14.254 3.719 -3.172 1.00 92.12 83 ALA A N 1
ATOM 632 C CA . ALA A 1 83 ? 15.535 4.062 -3.788 1.00 92.12 83 ALA A CA 1
ATOM 633 C C . ALA A 1 83 ? 16.593 2.970 -3.566 1.00 92.12 83 ALA A C 1
ATOM 635 O O . ALA A 1 83 ? 17.281 2.567 -4.502 1.00 92.12 83 ALA A O 1
ATOM 636 N N . LYS A 1 84 ? 16.708 2.441 -2.341 1.00 93.56 84 LYS A N 1
ATOM 637 C CA . LYS A 1 84 ? 17.630 1.333 -2.046 1.00 93.56 84 LYS A CA 1
ATOM 638 C C . LYS A 1 84 ? 17.268 0.068 -2.814 1.00 93.56 84 LYS A C 1
ATOM 640 O O . LYS A 1 84 ? 18.157 -0.589 -3.349 1.00 93.56 84 LYS A O 1
ATOM 645 N N . LEU A 1 85 ? 15.984 -0.263 -2.881 1.00 93.44 85 LEU A N 1
ATOM 646 C CA . LEU A 1 85 ? 15.512 -1.461 -3.561 1.00 93.44 85 LEU A CA 1
ATOM 647 C C . LEU A 1 85 ? 15.684 -1.361 -5.083 1.00 93.44 85 LEU A C 1
ATOM 649 O O . LEU A 1 85 ? 16.097 -2.333 -5.706 1.00 93.44 85 LEU A O 1
ATOM 653 N N . ALA A 1 86 ? 15.478 -0.177 -5.664 1.00 92.69 86 ALA A N 1
ATOM 654 C CA . ALA A 1 86 ? 15.748 0.087 -7.075 1.00 92.69 86 ALA A CA 1
ATOM 655 C C . ALA A 1 86 ? 17.225 -0.156 -7.416 1.00 92.69 86 ALA A C 1
ATOM 657 O O . ALA A 1 86 ? 17.519 -0.859 -8.380 1.00 92.69 86 ALA A O 1
ATOM 658 N N . LEU A 1 87 ? 18.156 0.331 -6.586 1.00 91.38 87 LEU A N 1
ATOM 659 C CA . LEU A 1 87 ? 19.589 0.069 -6.770 1.00 91.38 87 LEU A CA 1
ATOM 660 C C . LEU A 1 87 ? 19.921 -1.426 -6.703 1.00 91.38 87 LEU A C 1
ATOM 662 O O . LEU A 1 87 ? 20.722 -1.909 -7.497 1.00 91.38 87 LEU A O 1
ATOM 666 N N . MET A 1 88 ? 19.283 -2.176 -5.797 1.00 92.19 88 MET A N 1
ATOM 667 C CA . MET A 1 88 ? 19.469 -3.631 -5.713 1.00 92.19 88 MET A CA 1
ATOM 668 C C . MET A 1 88 ? 18.902 -4.377 -6.927 1.00 92.19 88 MET A C 1
ATOM 670 O O . MET A 1 88 ? 19.466 -5.391 -7.326 1.00 92.19 88 MET A O 1
ATOM 674 N N . PHE A 1 89 ? 17.831 -3.871 -7.541 1.00 89.56 89 PHE A N 1
ATOM 675 C CA . PHE A 1 89 ? 17.292 -4.401 -8.798 1.00 89.56 89 PHE A CA 1
ATOM 676 C C . PHE A 1 89 ? 18.074 -3.956 -10.045 1.00 89.56 89 PHE A C 1
ATOM 678 O O . PHE A 1 89 ? 17.683 -4.292 -11.160 1.00 89.56 89 PHE A O 1
ATOM 685 N N . GLY A 1 90 ? 19.200 -3.254 -9.874 1.00 87.19 90 GLY A N 1
ATOM 686 C CA . GLY A 1 90 ? 20.089 -2.870 -10.970 1.00 87.19 90 GLY A CA 1
ATOM 687 C C . GLY A 1 90 ? 19.767 -1.515 -11.595 1.00 87.19 90 GLY A C 1
ATOM 688 O O . GLY A 1 90 ? 20.152 -1.272 -12.735 1.00 87.19 90 GLY A O 1
ATOM 689 N N . TYR A 1 91 ? 19.071 -0.631 -10.875 1.00 85.12 91 TYR A N 1
ATOM 690 C CA . TYR A 1 91 ? 18.881 0.750 -11.311 1.00 85.12 91 TYR A CA 1
ATOM 691 C C . TYR A 1 91 ? 20.234 1.470 -11.411 1.00 85.12 91 TYR A C 1
ATOM 693 O O . TYR A 1 91 ? 20.961 1.584 -10.421 1.00 85.12 91 TYR A O 1
ATOM 701 N N . THR A 1 92 ? 20.560 1.973 -12.599 1.00 79.75 92 THR A N 1
ATOM 702 C CA . THR A 1 92 ? 21.747 2.791 -12.866 1.00 79.75 92 THR A CA 1
ATOM 703 C C . THR A 1 92 ? 21.381 4.268 -12.933 1.00 79.75 92 THR A C 1
ATOM 705 O O . THR A 1 92 ? 20.261 4.624 -13.282 1.00 79.75 92 THR A O 1
ATOM 708 N N . PHE A 1 93 ? 22.322 5.136 -12.558 1.00 74.19 93 PHE A N 1
ATOM 709 C CA . PHE A 1 93 ? 22.197 6.574 -12.776 1.00 74.19 93 PHE A CA 1
ATOM 710 C C . PHE A 1 93 ? 23.062 6.963 -13.977 1.00 74.19 93 PHE A C 1
ATOM 712 O O . PHE A 1 93 ? 24.284 6.822 -13.912 1.00 74.19 93 PHE A O 1
ATOM 719 N N . GLY A 1 94 ? 22.443 7.465 -15.042 1.00 70.12 94 GLY A N 1
ATOM 720 C CA . GLY A 1 94 ? 23.126 7.957 -16.235 1.00 70.12 94 GLY A CA 1
ATOM 721 C C . GLY A 1 94 ? 22.293 8.968 -17.027 1.00 70.12 94 GLY A C 1
ATOM 722 O O . GLY A 1 94 ? 21.125 9.222 -16.724 1.00 70.12 94 GLY A O 1
ATOM 723 N N . ASP A 1 95 ? 22.903 9.548 -18.060 1.00 61.81 95 ASP A N 1
ATOM 724 C CA . ASP A 1 95 ? 22.264 10.575 -18.897 1.00 61.81 95 ASP A CA 1
ATOM 725 C C . ASP A 1 95 ? 21.050 10.022 -19.674 1.00 61.81 95 ASP A C 1
ATOM 727 O O . ASP A 1 95 ? 20.048 10.716 -19.847 1.00 61.81 95 ASP A O 1
ATOM 731 N N . GLU A 1 96 ? 21.067 8.739 -20.055 1.00 61.34 96 GLU A N 1
ATOM 732 C CA . GLU A 1 96 ? 19.923 8.071 -20.701 1.00 61.34 96 GLU A CA 1
ATOM 733 C C . GLU A 1 96 ? 18.721 7.869 -19.753 1.00 61.34 96 GLU A C 1
ATOM 735 O O . GLU A 1 96 ? 17.565 7.859 -20.199 1.00 61.34 96 GLU A O 1
ATOM 740 N N . GLU A 1 97 ? 18.962 7.742 -18.440 1.00 61.97 97 GLU A N 1
ATOM 741 C CA . GLU A 1 97 ? 17.905 7.780 -17.423 1.00 61.97 97 GLU A CA 1
ATOM 742 C C . GLU A 1 97 ? 17.350 9.194 -17.234 1.00 61.97 97 GLU A C 1
ATOM 744 O O . GLU A 1 97 ? 16.137 9.348 -17.076 1.00 61.97 97 GLU A O 1
ATOM 749 N N . ALA A 1 98 ? 18.202 10.225 -17.281 1.00 60.66 98 ALA A N 1
ATOM 750 C CA . ALA A 1 98 ? 17.777 11.621 -17.156 1.00 60.66 98 ALA A CA 1
ATOM 751 C C . ALA A 1 98 ? 16.851 12.051 -18.309 1.00 60.66 98 ALA A C 1
ATOM 753 O O . ALA A 1 98 ? 15.940 12.855 -18.109 1.00 60.66 98 ALA A O 1
ATOM 754 N N . GLU A 1 99 ? 17.029 11.460 -19.495 1.00 63.62 99 GLU A N 1
ATOM 755 C CA . GLU A 1 99 ? 16.139 11.640 -20.646 1.00 63.62 99 GLU A CA 1
ATOM 756 C C . GLU A 1 99 ? 14.897 10.724 -20.630 1.00 63.62 99 GLU A C 1
ATOM 758 O O . GLU A 1 99 ? 14.045 10.833 -21.514 1.00 63.62 99 GLU A O 1
ATOM 763 N N . GLY A 1 100 ? 14.769 9.823 -19.646 1.00 64.06 100 GLY A N 1
ATOM 764 C CA . GLY A 1 100 ? 13.624 8.915 -19.503 1.00 64.06 100 GLY A CA 1
ATOM 765 C C . GLY A 1 100 ? 13.538 7.825 -20.579 1.00 64.06 100 GLY A C 1
ATOM 766 O O . GLY A 1 100 ? 12.454 7.298 -20.832 1.00 64.06 100 GLY A O 1
ATOM 767 N N . LYS A 1 101 ? 14.657 7.497 -21.237 1.00 66.25 101 LYS A N 1
ATOM 768 C CA . LYS A 1 101 ? 14.707 6.555 -22.372 1.00 66.25 101 LYS A CA 1
ATOM 769 C C . LYS A 1 101 ? 15.134 5.139 -21.972 1.00 66.25 101 LYS A C 1
ATOM 771 O O . LYS A 1 101 ? 14.904 4.197 -22.730 1.00 66.25 101 LYS A O 1
ATOM 776 N N . SER A 1 102 ? 15.711 4.977 -20.781 1.00 78.81 102 SER A N 1
ATOM 777 C CA . SER A 1 102 ? 16.177 3.690 -20.256 1.00 78.81 102 SER A CA 1
ATOM 778 C C . SER A 1 102 ? 15.012 2.814 -19.775 1.00 78.81 102 SER A C 1
ATOM 780 O O . SER A 1 102 ? 14.469 2.976 -18.677 1.00 78.81 102 SER A O 1
ATOM 782 N N . LEU A 1 103 ? 14.616 1.847 -20.609 1.00 81.06 103 LEU A N 1
ATOM 783 C CA . LEU A 1 103 ? 13.580 0.870 -20.265 1.00 81.06 103 LEU A CA 1
ATOM 784 C C . LEU A 1 103 ? 14.007 -0.053 -19.107 1.00 81.06 103 LEU A C 1
ATOM 786 O O . LEU A 1 103 ? 13.173 -0.481 -18.303 1.00 81.06 103 LEU A O 1
ATOM 790 N N . SER A 1 104 ? 15.302 -0.350 -19.002 1.00 83.25 104 SER A N 1
ATOM 791 C CA . SER A 1 104 ? 15.870 -1.154 -17.917 1.00 83.25 104 SER A CA 1
ATOM 792 C C . SER A 1 104 ? 15.719 -0.460 -16.566 1.00 83.25 104 SER A C 1
ATOM 794 O O . SER A 1 104 ? 15.231 -1.082 -15.623 1.00 83.25 104 SER A O 1
ATOM 796 N N . ALA A 1 105 ? 16.036 0.835 -16.477 1.00 85.62 105 ALA A N 1
ATOM 797 C CA . ALA A 1 105 ? 15.857 1.601 -15.246 1.00 85.62 105 ALA A CA 1
ATOM 798 C C . ALA A 1 105 ? 14.383 1.740 -14.851 1.00 85.62 105 ALA A C 1
ATOM 800 O O . ALA A 1 105 ? 14.041 1.559 -13.680 1.00 85.62 105 ALA A O 1
ATOM 801 N N . ALA A 1 106 ? 13.493 1.978 -15.821 1.00 86.31 106 ALA A N 1
ATOM 802 C CA . ALA A 1 106 ? 12.052 2.009 -15.573 1.00 86.31 106 ALA A CA 1
ATOM 803 C C . ALA A 1 106 ? 11.537 0.668 -15.020 1.00 86.31 106 ALA A C 1
ATOM 805 O O . ALA A 1 106 ? 10.733 0.646 -14.087 1.00 86.31 106 ALA A O 1
ATOM 806 N N . THR A 1 107 ? 12.045 -0.452 -15.543 1.00 88.75 107 THR A N 1
ATOM 807 C CA . THR A 1 107 ? 11.686 -1.798 -15.071 1.00 88.75 107 THR A CA 1
ATOM 808 C C . THR A 1 107 ? 12.210 -2.059 -13.657 1.00 88.75 107 THR A C 1
ATOM 810 O O . THR A 1 107 ? 11.446 -2.513 -12.805 1.00 88.75 107 THR A O 1
ATOM 813 N N . ALA A 1 108 ? 13.473 -1.724 -13.372 1.00 90.62 108 ALA A N 1
ATOM 814 C CA . ALA A 1 108 ? 14.064 -1.873 -12.039 1.00 90.62 108 ALA A CA 1
ATOM 815 C C . ALA A 1 108 ? 13.316 -1.035 -10.985 1.00 90.62 108 ALA A C 1
ATOM 817 O O . ALA A 1 108 ? 13.020 -1.515 -9.887 1.00 90.62 108 ALA A O 1
ATOM 818 N N . LEU A 1 109 ? 12.934 0.199 -11.335 1.00 91.06 109 LEU A N 1
ATOM 819 C CA . LEU A 1 109 ? 12.124 1.056 -10.472 1.00 91.06 109 LEU A CA 1
ATOM 820 C C . LEU A 1 109 ? 10.704 0.498 -10.283 1.00 91.06 109 LEU A C 1
ATOM 822 O O . LEU A 1 109 ? 10.212 0.459 -9.157 1.00 91.06 109 LEU A O 1
ATOM 826 N N . GLY A 1 110 ? 10.063 0.009 -11.349 1.00 91.88 110 GLY A N 1
ATOM 827 C CA . GLY A 1 110 ? 8.754 -0.645 -11.275 1.00 91.88 110 GLY A CA 1
ATOM 828 C C . GLY A 1 110 ? 8.760 -1.866 -10.350 1.00 91.88 110 GLY A C 1
ATOM 829 O O . GLY A 1 110 ? 7.865 -2.015 -9.518 1.00 91.88 110 GLY A O 1
ATOM 830 N N . GLN A 1 111 ? 9.809 -2.693 -10.411 1.00 92.81 111 GLN A N 1
ATOM 831 C CA . GLN A 1 111 ? 10.004 -3.823 -9.496 1.00 92.81 111 GLN A CA 1
ATOM 832 C C . GLN A 1 111 ? 10.180 -3.358 -8.046 1.00 92.81 111 GLN A C 1
ATOM 834 O O . GLN A 1 111 ? 9.548 -3.915 -7.144 1.00 92.81 111 GLN A O 1
ATOM 839 N N . ALA A 1 112 ? 10.975 -2.308 -7.817 1.00 94.50 112 ALA A N 1
ATOM 840 C CA . ALA A 1 112 ? 11.161 -1.718 -6.493 1.00 94.50 112 ALA A CA 1
ATOM 841 C C . ALA A 1 112 ? 9.848 -1.193 -5.901 1.00 94.50 112 ALA A C 1
ATOM 843 O O . ALA A 1 112 ? 9.532 -1.475 -4.742 1.00 94.50 112 ALA A O 1
ATOM 844 N N . MET A 1 113 ? 9.050 -0.476 -6.694 1.00 94.00 113 MET A N 1
ATOM 845 C CA . MET A 1 113 ? 7.749 0.038 -6.266 1.00 94.00 113 MET A CA 1
ATOM 846 C C . MET A 1 113 ? 6.757 -1.094 -5.992 1.00 94.00 113 MET A C 1
ATOM 848 O O . MET A 1 113 ? 6.146 -1.125 -4.923 1.00 94.00 113 MET A O 1
ATOM 852 N N . ALA A 1 114 ? 6.647 -2.065 -6.904 1.00 93.81 114 ALA A N 1
ATOM 853 C CA . ALA A 1 114 ? 5.759 -3.211 -6.741 1.00 93.81 114 ALA A CA 1
ATOM 854 C C . ALA A 1 114 ? 6.085 -3.999 -5.466 1.00 93.81 114 ALA A C 1
ATOM 856 O O . ALA A 1 114 ? 5.182 -4.292 -4.685 1.00 93.81 114 ALA A O 1
ATOM 857 N N . ALA A 1 115 ? 7.363 -4.289 -5.212 1.00 94.00 115 ALA A N 1
ATOM 858 C CA . ALA A 1 115 ? 7.794 -4.996 -4.011 1.00 94.00 115 ALA A CA 1
ATOM 859 C C . ALA A 1 115 ? 7.534 -4.181 -2.733 1.00 94.00 115 ALA A C 1
ATOM 861 O O . ALA A 1 115 ? 6.981 -4.714 -1.771 1.00 94.00 115 ALA A O 1
ATOM 862 N N . THR A 1 116 ? 7.863 -2.884 -2.740 1.00 94.12 116 THR A N 1
ATOM 863 C CA . THR A 1 116 ? 7.687 -2.003 -1.570 1.00 94.12 116 THR A CA 1
ATOM 864 C C . THR A 1 116 ? 6.220 -1.826 -1.186 1.00 94.12 116 THR A C 1
ATOM 866 O O . THR A 1 116 ? 5.928 -1.600 -0.018 1.00 94.12 116 THR A O 1
ATOM 869 N N . ILE A 1 117 ? 5.286 -1.958 -2.132 1.00 92.62 117 ILE A N 1
ATOM 870 C CA . ILE A 1 117 ? 3.855 -1.822 -1.844 1.00 92.62 117 ILE A CA 1
ATOM 871 C C . ILE A 1 117 ? 3.193 -3.182 -1.596 1.00 92.62 117 ILE A C 1
ATOM 873 O O . ILE A 1 117 ? 2.510 -3.366 -0.588 1.00 92.62 117 ILE A O 1
ATOM 877 N N . CYS A 1 118 ? 3.404 -4.158 -2.485 1.00 93.69 118 CYS A N 1
ATOM 878 C CA . CYS A 1 118 ? 2.703 -5.441 -2.419 1.00 93.69 118 CYS A CA 1
ATOM 879 C C . CYS A 1 118 ? 3.114 -6.263 -1.193 1.00 93.69 118 CYS A C 1
ATOM 881 O O . CYS A 1 118 ? 2.257 -6.905 -0.592 1.00 93.69 118 CYS A O 1
ATOM 883 N N . ILE A 1 119 ? 4.393 -6.240 -0.792 1.00 93.75 119 ILE A N 1
ATOM 884 C CA . ILE A 1 119 ? 4.868 -7.039 0.348 1.00 93.75 119 ILE A CA 1
ATOM 885 C C . ILE A 1 119 ? 4.226 -6.564 1.663 1.00 93.75 119 ILE A C 1
ATOM 887 O O . ILE A 1 119 ? 3.604 -7.394 2.331 1.00 93.75 119 ILE A O 1
ATOM 891 N N . PRO A 1 120 ? 4.275 -5.268 2.040 1.00 92.44 120 PRO A N 1
ATOM 892 C CA . PRO A 1 120 ? 3.545 -4.792 3.213 1.00 92.44 120 PRO A CA 1
ATOM 893 C C . PRO A 1 120 ? 2.043 -5.058 3.124 1.00 92.44 120 PRO A C 1
ATOM 895 O O . PRO A 1 120 ? 1.450 -5.490 4.105 1.00 92.44 120 PRO A O 1
ATOM 898 N N . TRP A 1 121 ? 1.430 -4.893 1.947 1.00 92.12 121 TRP A N 1
ATOM 899 C CA . TRP A 1 121 ? 0.003 -5.176 1.769 1.00 92.12 121 TRP A CA 1
ATOM 900 C C . TRP A 1 121 ? -0.354 -6.650 1.997 1.00 92.12 121 TRP A C 1
ATOM 902 O O . TRP A 1 121 ? -1.410 -6.934 2.561 1.00 92.12 121 TRP A O 1
ATOM 912 N N . LEU A 1 122 ? 0.515 -7.597 1.634 1.00 94.19 122 LEU A N 1
ATOM 913 C CA . LEU A 1 122 ? 0.331 -9.016 1.963 1.00 94.19 122 LEU A CA 1
ATOM 914 C C . LEU A 1 122 ? 0.371 -9.255 3.478 1.00 94.19 122 LEU A C 1
ATOM 916 O O . LEU A 1 122 ? -0.457 -9.999 4.008 1.00 94.19 122 LEU A O 1
ATOM 920 N N . VAL A 1 123 ? 1.285 -8.587 4.189 1.00 93.81 123 VAL A N 1
ATOM 921 C CA . VAL A 1 123 ? 1.330 -8.626 5.660 1.00 93.81 123 VAL A CA 1
ATOM 922 C C . VAL A 1 123 ? 0.043 -8.037 6.240 1.00 93.81 123 VAL A C 1
ATOM 924 O O . VAL A 1 123 ? -0.589 -8.657 7.095 1.00 93.81 123 VAL A O 1
ATOM 927 N N . THR A 1 124 ? -0.414 -6.896 5.725 1.00 91.50 124 THR A N 1
ATOM 928 C CA . THR A 1 124 ? -1.680 -6.266 6.117 1.00 91.50 124 THR A CA 1
ATOM 929 C C . THR A 1 124 ? -2.877 -7.188 5.872 1.00 91.50 124 THR A C 1
ATOM 931 O O . THR A 1 124 ? -3.755 -7.298 6.726 1.00 91.50 124 THR A O 1
ATOM 934 N N . PHE A 1 125 ? -2.913 -7.910 4.749 1.00 93.19 125 PHE A N 1
ATOM 935 C CA . PHE A 1 125 ? -3.952 -8.902 4.472 1.00 93.19 125 PHE A CA 1
ATOM 936 C C . PHE A 1 125 ? -3.966 -10.027 5.517 1.00 93.19 125 PHE A C 1
ATOM 938 O O . PHE A 1 125 ? -5.035 -10.398 6.017 1.00 93.19 125 PHE A O 1
ATOM 945 N N . ALA A 1 126 ? -2.791 -10.541 5.892 1.00 93.19 126 ALA A N 1
ATOM 946 C CA . ALA A 1 126 ? -2.668 -11.549 6.940 1.00 93.19 126 ALA A CA 1
ATOM 947 C C . ALA A 1 126 ? -3.138 -11.007 8.302 1.00 93.19 126 ALA A C 1
ATOM 949 O O . ALA A 1 126 ? -3.934 -11.658 8.981 1.00 93.19 126 ALA A O 1
ATOM 950 N N . LEU A 1 127 ? -2.737 -9.786 8.668 1.00 92.06 127 LEU A N 1
ATOM 951 C CA . LEU A 1 127 ? -3.162 -9.134 9.909 1.00 92.06 127 LEU A CA 1
ATOM 952 C C . LEU A 1 127 ? -4.675 -8.893 9.948 1.00 92.06 127 LEU A C 1
ATOM 954 O O . LEU A 1 127 ? -5.311 -9.206 10.951 1.00 92.06 127 LEU A O 1
ATOM 958 N N . TYR A 1 128 ? -5.291 -8.434 8.854 1.00 90.69 128 TYR A N 1
ATOM 959 C CA . TYR A 1 128 ? -6.750 -8.327 8.776 1.00 90.69 128 TYR A CA 1
ATOM 960 C C . TYR A 1 128 ? -7.449 -9.683 8.862 1.00 90.69 128 TYR A C 1
ATOM 962 O O . TYR A 1 128 ? -8.559 -9.772 9.383 1.00 90.69 128 TYR A O 1
ATOM 970 N N . SER A 1 129 ? -6.826 -10.747 8.356 1.00 90.44 129 SER A N 1
ATOM 971 C CA . SER A 1 129 ? -7.334 -12.118 8.484 1.00 90.44 129 SER A CA 1
ATOM 972 C C . SER A 1 129 ? -7.327 -12.609 9.926 1.00 90.44 129 SER A C 1
ATOM 974 O O . SER A 1 129 ? -8.296 -13.231 10.363 1.00 90.44 129 SER A O 1
ATOM 976 N N . LEU A 1 130 ? -6.286 -12.272 10.687 1.00 90.25 130 LEU A N 1
ATOM 977 C CA . LEU A 1 130 ? -6.229 -12.535 12.124 1.00 90.25 130 LEU A CA 1
ATOM 978 C C . LEU A 1 130 ? -7.247 -11.681 12.889 1.00 90.25 130 LEU A C 1
ATOM 980 O O . LEU A 1 130 ? -8.027 -12.224 13.670 1.00 90.25 130 LEU A O 1
ATOM 984 N N . LEU A 1 131 ? -7.304 -10.379 12.599 1.00 87.69 131 LEU A N 1
ATOM 985 C CA . LEU A 1 131 ? -8.214 -9.439 13.253 1.00 87.69 131 LEU A CA 1
ATOM 986 C C . LEU A 1 131 ? -9.680 -9.832 13.058 1.00 87.69 131 LEU A C 1
ATOM 988 O O . LEU A 1 131 ? -10.458 -9.774 14.001 1.00 87.69 131 LEU A O 1
ATOM 992 N N . HIS A 1 132 ? -10.064 -10.299 11.867 1.00 87.25 132 HIS A N 1
ATOM 993 C CA . HIS A 1 132 ? -11.433 -10.756 11.611 1.00 87.25 132 HIS A CA 1
ATOM 994 C C . HIS A 1 132 ? -11.861 -11.902 12.545 1.00 87.25 132 HIS A C 1
ATOM 996 O O . HIS A 1 132 ? -13.035 -12.010 12.895 1.00 87.25 132 HIS A O 1
ATOM 1002 N N . LYS A 1 133 ? -10.907 -12.734 12.987 1.00 86.88 133 LYS A N 1
ATOM 1003 C CA . LYS A 1 133 ? -11.153 -13.822 13.941 1.00 86.88 133 LYS A CA 1
ATOM 1004 C C . LYS A 1 133 ? -11.093 -13.359 15.398 1.00 86.88 133 LYS A C 1
ATOM 1006 O O . LYS A 1 133 ? -11.922 -13.799 16.191 1.00 86.88 133 LYS A O 1
ATOM 1011 N N . SER A 1 134 ? -10.129 -12.512 15.766 1.00 88.75 134 SER A N 1
ATOM 1012 C CA . SER A 1 134 ? -9.916 -12.102 17.164 1.00 88.75 134 SER A CA 1
ATOM 1013 C C . SER A 1 134 ? -10.871 -10.997 17.623 1.00 88.75 134 SER A C 1
ATOM 1015 O O . SER A 1 134 ? -11.387 -11.052 18.738 1.00 88.75 134 SER A O 1
ATOM 1017 N N . TYR A 1 135 ? -11.190 -10.046 16.743 1.00 84.75 135 TYR A N 1
ATOM 1018 C CA . TYR A 1 135 ? -11.940 -8.836 17.081 1.00 84.75 135 TYR A CA 1
ATOM 1019 C C . TYR A 1 135 ? -13.306 -9.092 17.745 1.00 84.75 135 TYR A C 1
ATOM 1021 O O . TYR A 1 135 ? -13.597 -8.445 18.753 1.00 84.75 135 TYR A O 1
ATOM 1029 N N . PRO A 1 136 ? -14.138 -10.059 17.298 1.00 84.62 136 PRO A N 1
ATOM 1030 C CA . PRO A 1 136 ? -15.401 -10.346 17.979 1.00 84.62 136 PRO A CA 1
ATOM 1031 C C . PRO A 1 136 ? -15.220 -10.847 19.418 1.00 84.62 136 PRO A C 1
ATOM 1033 O O . PRO A 1 136 ? -16.079 -10.609 20.265 1.00 84.62 136 PRO A O 1
ATOM 1036 N N . ALA A 1 137 ? -14.133 -11.571 19.704 1.00 86.31 137 ALA A N 1
ATOM 1037 C CA . ALA A 1 137 ? -13.837 -12.054 21.049 1.00 86.31 137 ALA A CA 1
ATOM 1038 C C . ALA A 1 137 ? -13.327 -10.928 21.953 1.00 86.31 137 ALA A C 1
ATOM 1040 O O . ALA A 1 137 ? -13.757 -10.842 23.103 1.00 86.31 137 ALA A O 1
ATOM 1041 N N . ASP A 1 138 ? -12.482 -10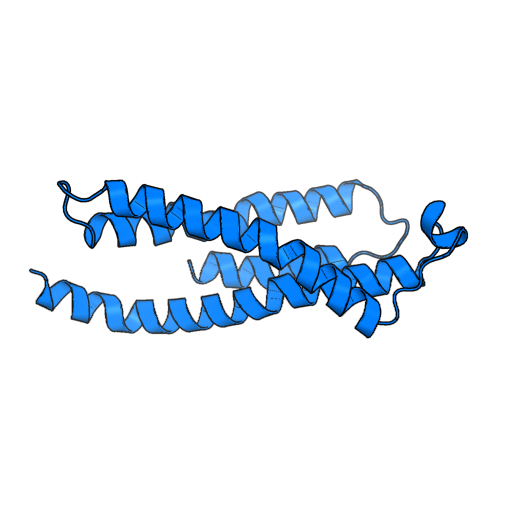.049 21.418 1.00 86.25 138 ASP A N 1
ATOM 1042 C CA . ASP A 1 138 ? -11.943 -8.902 22.150 1.00 86.25 138 ASP A CA 1
ATOM 1043 C C . ASP A 1 138 ? -13.045 -7.891 22.483 1.00 86.25 138 ASP A C 1
ATOM 1045 O O . ASP A 1 138 ? -13.156 -7.438 23.622 1.00 86.25 138 ASP A O 1
ATOM 1049 N N . MET A 1 139 ? -13.955 -7.626 21.542 1.00 81.50 139 MET A N 1
ATOM 1050 C CA . MET A 1 139 ? -15.075 -6.711 21.767 1.00 81.50 139 MET A CA 1
ATOM 1051 C C . MET A 1 139 ? -16.066 -7.222 22.824 1.00 81.50 139 MET A C 1
ATOM 1053 O O . MET A 1 139 ? -16.653 -6.430 23.556 1.00 81.50 139 MET A O 1
ATOM 1057 N N . ARG A 1 140 ? -16.233 -8.547 22.960 1.00 86.50 140 ARG A N 1
ATOM 1058 C CA . ARG A 1 140 ? -17.041 -9.140 24.043 1.00 86.50 140 ARG A CA 1
ATOM 1059 C C . ARG A 1 140 ? -16.435 -8.947 25.434 1.00 86.50 140 ARG A C 1
ATOM 1061 O O . ARG A 1 140 ? -17.166 -9.090 26.399 1.00 86.50 140 ARG A O 1
ATOM 1068 N N . ARG A 1 141 ? -15.130 -8.682 25.542 1.00 81.69 141 ARG A N 1
ATOM 1069 C CA . ARG A 1 141 ? -14.442 -8.436 26.823 1.00 81.69 141 ARG A CA 1
ATOM 1070 C C . ARG A 1 141 ? -14.423 -6.957 27.212 1.00 81.69 141 ARG A C 1
ATOM 1072 O O . ARG A 1 141 ? -14.159 -6.648 28.366 1.00 81.69 141 ARG A O 1
ATOM 1079 N N . LEU A 1 142 ? -14.637 -6.065 26.242 1.00 74.12 142 LEU A N 1
ATOM 1080 C CA . LEU A 1 142 ? -14.691 -4.614 26.443 1.00 74.12 142 LEU A CA 1
ATOM 1081 C C . LEU A 1 142 ? -16.088 -4.113 26.846 1.00 74.12 142 LEU A C 1
ATOM 1083 O O . LEU A 1 142 ? -16.192 -3.013 27.386 1.00 74.12 142 LEU A O 1
ATOM 1087 N N . LYS A 1 143 ? -17.137 -4.892 26.557 1.00 57.94 143 LYS A N 1
ATOM 1088 C CA . LYS A 1 143 ? -18.512 -4.665 27.026 1.00 57.94 143 LYS A CA 1
ATOM 1089 C C . LYS A 1 143 ? -18.746 -5.360 28.358 1.00 57.94 143 LYS A C 1
ATOM 1091 O O . LYS A 1 143 ? -19.468 -4.761 29.180 1.00 57.94 143 LYS A O 1
#

Secondary structure (DSSP, 8-state):
-HHHHHHHHHHHHIIIIISPTT--HHHHHHHHHHHHHHTS-HIIIIIHHHHHHHS-GGGTHHHHHHHHHHHHHHHHHHHHHHHHHHHHTTPPPSHHHHTT--HHHHHHHHHHHHHHHHHHHHHHHHHHHHHHHHHHHHHHHH-

pLDDT: mean 88.15, std 7.65, range [57.94, 95.81]

Organism: NCBI:txid1628268

Radius of gyration: 18.9 Å; chains: 1; bounding box: 42×27×52 Å

Foldseek 3Di:
DLQLLVVLLVLLLCLLPVDDPPDDVVVNVVSVVCNVVRNPCCVPPPVVVLVPLVDDPVGCVVVVVVVVVVVVCCVVVVVVQLVVQLVVLPQDDDPCVVVVNDPSSSNSSSVSSSCSPNVVSVVVSVVVVVCVVCVVVVVVVVD

Sequence (143 aa):
AQITVAIGIPLIYLWFLGIPPGSPARVYFTIIAAFSLLGNWAQSGTNFPILSDIVPPKHRKVMAWECALENSIATLIGPVFVAKLALMFGYTF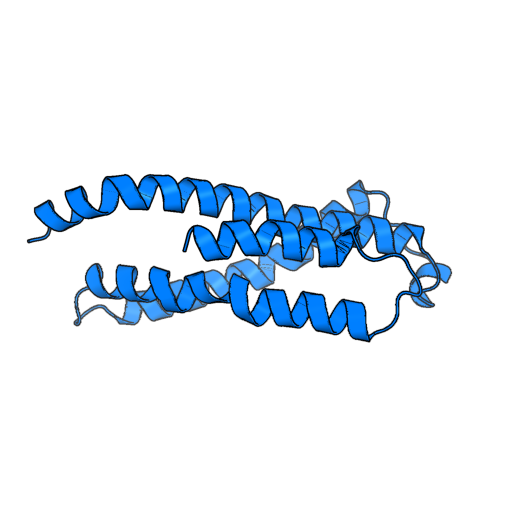GDEEAEGKSLSAATALGQAMAATICIPWLVTFALYSLLHKSYPADMRRLK